Protein AF-A0A397BP32-F1 (afdb_monomer_lite)

Organism: Aphanomyces astaci (NCBI:txid112090)

Foldseek 3Di:
DDDPVVVVVCCCVPPDPVVVVVVVVVVVVVVVCCCQVVPPVNCCFQVVQVVVCVQLLPPQALVCDVVSDWDFVCPHPVNDDPVRRVVVRVVSNCVNVVPPVDGGTDDDDDDDDDPVPPVVVVVPGDTDDPPVCPPPRDDPDPDDDD

Sequence (146 aa):
MLRDTKMGYIMIAYGPSALKVLVSAMCVLLVSVDVTFNNWELNQVLGNGNALLTPLLNTQSSDDLPKMYSFPRGMSLDTASTMGVFMLNYTIQKISIRDDTIYTLTADSFLIDNPANDICGILKQSYPVTKDSGVGSYMKLGVIKD

pLDDT: mean 70.97, std 13.2, range [32.19, 92.62]

Radius of gyration: 26.33 Å; chains: 1; bounding box: 62×37×73 Å

Secondary structure (DSSP, 8-state):
----HHHHHHHHHHS-HHHHHHHHHHHHHHHHHHHHHS-HHHHHHHHHHHHHHGGGGG--SGGGHHHHSPPPTT-SGGGS-HHHHHHHHHHHHHHHTT-TT------------SGGG-HHHHHS--PPPPTTS-TT----------

Structure (mmCIF, N/CA/C/O backbone):
data_AF-A0A397BP32-F1
#
_entry.id   AF-A0A397BP32-F1
#
loop_
_atom_site.group_PDB
_atom_site.id
_atom_site.type_symbol
_atom_site.label_atom_id
_atom_site.label_alt_id
_atom_site.label_comp_id
_atom_site.label_asym_id
_atom_site.label_entity_id
_atom_site.label_seq_id
_atom_site.pdbx_PDB_ins_code
_atom_site.Cartn_x
_atom_site.Cartn_y
_atom_site.Cartn_z
_atom_site.occupancy
_atom_site.B_iso_or_equiv
_atom_site.auth_seq_id
_atom_site.auth_comp_id
_atom_site.auth_asym_id
_atom_site.auth_atom_id
_atom_site.pdbx_PDB_model_num
ATOM 1 N N . MET A 1 1 ? -1.497 -1.931 -52.198 1.00 41.56 1 MET A N 1
ATOM 2 C CA . MET A 1 1 ? -0.530 -1.267 -51.296 1.00 41.56 1 MET A CA 1
ATOM 3 C C . MET A 1 1 ? 0.518 -2.288 -50.860 1.00 41.56 1 MET A C 1
ATOM 5 O O . MET A 1 1 ? 0.368 -2.907 -49.819 1.00 41.56 1 MET A O 1
ATOM 9 N N . LEU A 1 2 ? 1.537 -2.530 -51.687 1.00 44.75 2 LEU A N 1
ATOM 10 C CA . LEU A 1 2 ? 2.684 -3.374 -51.337 1.00 44.75 2 LEU A CA 1
ATOM 11 C C . LEU A 1 2 ? 3.824 -2.424 -50.976 1.00 44.75 2 LEU A C 1
ATOM 13 O O . LEU A 1 2 ? 4.392 -1.773 -51.847 1.00 44.75 2 LEU A O 1
ATOM 17 N N . ARG A 1 3 ? 4.070 -2.261 -49.674 1.00 52.94 3 ARG A N 1
ATOM 18 C CA . ARG A 1 3 ? 5.188 -1.472 -49.153 1.00 52.94 3 ARG A CA 1
ATOM 19 C C . ARG A 1 3 ? 6.476 -2.179 -49.567 1.00 52.94 3 ARG A C 1
ATOM 21 O O . ARG A 1 3 ? 6.660 -3.348 -49.249 1.00 52.94 3 ARG A O 1
ATOM 28 N N . ASP A 1 4 ? 7.299 -1.469 -50.327 1.00 54.72 4 ASP A N 1
ATOM 29 C CA . ASP A 1 4 ? 8.456 -1.985 -51.054 1.00 54.72 4 ASP A CA 1
ATOM 30 C C . ASP A 1 4 ? 9.528 -2.528 -50.090 1.00 54.72 4 ASP A C 1
ATOM 32 O O . ASP A 1 4 ? 10.397 -1.813 -49.585 1.00 54.72 4 ASP A O 1
ATOM 36 N N . THR A 1 5 ? 9.429 -3.818 -49.772 1.00 57.84 5 THR A N 1
ATOM 37 C CA . THR A 1 5 ? 10.317 -4.532 -48.843 1.00 57.84 5 THR A CA 1
ATOM 38 C C . THR A 1 5 ? 11.768 -4.547 -49.323 1.00 57.84 5 THR A C 1
ATOM 40 O O . THR A 1 5 ? 12.684 -4.642 -48.504 1.00 57.84 5 THR A O 1
ATOM 43 N N . LYS A 1 6 ? 12.002 -4.370 -50.632 1.00 55.38 6 LYS A N 1
ATOM 44 C CA . LYS A 1 6 ? 13.348 -4.276 -51.209 1.00 55.38 6 LYS A CA 1
ATOM 45 C C . LYS A 1 6 ? 14.080 -3.010 -50.770 1.00 55.38 6 LYS A C 1
ATOM 47 O O . LYS A 1 6 ? 15.271 -3.079 -50.477 1.00 55.38 6 LYS A O 1
ATOM 52 N N . MET A 1 7 ? 13.382 -1.880 -50.653 1.00 57.38 7 MET A N 1
ATOM 53 C CA . MET A 1 7 ? 14.004 -0.611 -50.264 1.00 57.38 7 MET A CA 1
ATOM 54 C C . MET A 1 7 ? 14.465 -0.628 -48.793 1.00 57.38 7 MET A C 1
ATOM 56 O O . MET A 1 7 ? 15.555 -0.153 -48.477 1.00 57.38 7 MET A O 1
ATOM 60 N N . GLY A 1 8 ? 13.690 -1.264 -47.903 1.00 58.50 8 GLY A N 1
ATOM 61 C CA . GLY A 1 8 ? 14.069 -1.461 -46.497 1.00 58.50 8 GLY A CA 1
ATOM 62 C C . GLY A 1 8 ? 15.297 -2.361 -46.316 1.00 58.50 8 GLY A C 1
ATOM 63 O O . GLY A 1 8 ? 16.165 -2.063 -45.499 1.00 58.50 8 GLY A O 1
ATOM 64 N N . TYR A 1 9 ? 15.422 -3.418 -47.124 1.00 57.22 9 TYR A N 1
ATOM 65 C CA . TYR A 1 9 ? 16.568 -4.334 -47.078 1.00 57.22 9 TYR A CA 1
ATOM 66 C C . TYR A 1 9 ? 17.882 -3.663 -47.525 1.00 57.22 9 TYR A C 1
ATOM 68 O O . TYR A 1 9 ? 18.922 -3.850 -46.895 1.00 57.22 9 TYR A O 1
ATOM 76 N N . ILE A 1 10 ? 17.839 -2.817 -48.561 1.00 58.97 10 ILE A N 1
ATOM 77 C CA . ILE A 1 10 ? 19.021 -2.107 -49.088 1.00 58.97 10 ILE A CA 1
ATOM 78 C C . ILE A 1 10 ? 19.532 -1.058 -48.087 1.00 58.97 10 ILE A C 1
ATOM 80 O O . ILE A 1 10 ? 20.739 -0.949 -47.872 1.00 58.97 10 ILE A O 1
ATOM 84 N N . MET A 1 11 ? 18.627 -0.342 -47.413 1.00 58.16 11 MET A N 1
ATOM 85 C CA . MET A 1 11 ? 18.967 0.610 -46.345 1.00 58.16 11 MET A CA 1
ATOM 86 C C . MET A 1 11 ? 19.619 -0.083 -45.137 1.00 58.16 11 MET A C 1
ATOM 88 O O . MET A 1 11 ? 20.545 0.454 -44.536 1.00 58.16 11 MET A O 1
ATOM 92 N N . ILE A 1 12 ? 19.181 -1.298 -44.789 1.00 59.00 12 ILE A N 1
ATOM 93 C CA . ILE A 1 12 ? 19.769 -2.086 -43.693 1.00 59.00 12 ILE A CA 1
ATOM 94 C C . ILE A 1 12 ? 21.107 -2.713 -44.105 1.00 59.00 12 ILE A C 1
ATOM 96 O O . ILE A 1 12 ? 21.976 -2.881 -43.254 1.00 59.00 12 ILE A O 1
ATOM 100 N N . ALA A 1 13 ? 21.327 -3.024 -45.383 1.00 61.75 13 ALA A N 1
ATOM 101 C CA . ALA A 1 13 ? 22.606 -3.543 -45.868 1.00 61.75 13 ALA A CA 1
ATOM 102 C C . ALA A 1 13 ? 23.670 -2.433 -45.999 1.00 61.75 13 ALA A C 1
ATOM 104 O O . ALA A 1 13 ? 24.758 -2.565 -45.438 1.00 61.75 13 ALA A O 1
ATOM 105 N N . TYR A 1 14 ? 23.328 -1.301 -46.623 1.00 62.34 14 TYR A N 1
ATOM 106 C CA . TYR A 1 14 ? 24.278 -0.247 -47.023 1.00 62.34 14 TYR A CA 1
ATOM 107 C C . TYR A 1 14 ? 24.141 1.079 -46.260 1.00 62.34 14 TYR A C 1
ATOM 109 O O . TYR A 1 14 ? 24.903 2.011 -46.507 1.00 62.34 14 TYR A O 1
ATOM 117 N N . GLY A 1 15 ? 23.182 1.192 -45.341 1.00 64.50 15 GLY A N 1
ATOM 118 C CA . GLY A 1 15 ? 22.979 2.408 -44.558 1.00 64.50 15 GLY A CA 1
ATOM 119 C C . GLY A 1 15 ? 24.103 2.675 -43.548 1.00 64.50 15 GLY A C 1
ATOM 120 O O . GLY A 1 15 ? 24.791 1.736 -43.127 1.00 64.50 15 GLY A O 1
ATOM 121 N N . PRO A 1 16 ? 24.269 3.937 -43.109 1.00 75.44 16 PRO A N 1
ATOM 122 C CA . PRO A 1 16 ? 25.270 4.314 -42.117 1.00 75.44 16 PRO A CA 1
ATOM 123 C C . PRO A 1 16 ? 25.123 3.467 -40.851 1.00 75.44 16 PRO A C 1
ATOM 125 O O . PRO A 1 16 ? 24.013 3.287 -40.344 1.00 75.44 16 PRO A O 1
ATOM 128 N N . SER A 1 17 ? 26.235 2.974 -40.307 1.00 74.12 17 SER A N 1
ATOM 129 C CA . SER A 1 17 ? 26.263 2.167 -39.076 1.00 74.12 17 SER A CA 1
ATOM 130 C C . SER A 1 17 ? 25.540 2.851 -37.909 1.00 74.12 17 SER A C 1
ATOM 132 O O . SER A 1 17 ? 24.814 2.190 -37.170 1.00 74.12 17 SER A O 1
ATOM 134 N N . ALA A 1 18 ? 25.633 4.180 -37.816 1.00 74.12 18 ALA A N 1
ATOM 135 C CA . ALA A 1 18 ? 24.911 4.986 -36.832 1.00 74.12 18 ALA A CA 1
ATOM 136 C C . ALA A 1 18 ? 23.378 4.839 -36.919 1.00 74.12 18 ALA A C 1
ATOM 138 O O . ALA A 1 18 ? 22.706 4.773 -35.893 1.00 74.12 18 ALA A O 1
ATOM 139 N N . LEU A 1 19 ? 22.817 4.733 -38.129 1.00 80.62 19 LEU A N 1
ATOM 140 C CA . LEU A 1 19 ? 21.370 4.631 -38.338 1.00 80.62 19 LEU A CA 1
ATOM 141 C C . LEU A 1 19 ? 20.847 3.256 -37.903 1.00 80.62 19 LEU A C 1
ATOM 143 O O . LEU A 1 19 ? 19.800 3.164 -37.269 1.00 80.62 19 LEU A O 1
ATOM 147 N N . LYS A 1 20 ? 21.617 2.190 -38.160 1.00 80.81 20 LYS A N 1
ATOM 148 C CA . LYS A 1 20 ? 21.287 0.828 -37.707 1.00 80.81 20 LYS A CA 1
ATOM 149 C C . LYS A 1 20 ? 21.289 0.731 -36.179 1.00 80.81 20 LYS A C 1
ATOM 151 O O . LYS A 1 20 ? 20.366 0.160 -35.604 1.00 80.81 20 LYS A O 1
ATOM 156 N N . VAL A 1 21 ? 22.290 1.329 -35.528 1.00 84.19 21 VAL A N 1
ATOM 157 C CA . VAL A 1 21 ? 22.382 1.380 -34.060 1.00 84.19 21 VAL A CA 1
ATOM 158 C C . VAL A 1 21 ? 21.223 2.180 -33.467 1.00 84.19 21 VAL A C 1
ATOM 160 O O . VAL A 1 21 ? 20.597 1.715 -32.520 1.00 84.19 21 VAL A O 1
ATOM 163 N N . LEU A 1 22 ? 20.885 3.334 -34.048 1.00 87.75 22 LEU A N 1
ATOM 164 C CA . LEU A 1 22 ? 19.789 4.175 -33.567 1.00 87.75 22 LEU A CA 1
ATOM 165 C C . LEU A 1 22 ? 18.430 3.471 -33.674 1.00 87.75 22 LEU A C 1
ATOM 167 O O . LEU A 1 22 ? 17.669 3.465 -32.710 1.00 87.75 22 LEU A O 1
ATOM 171 N N . VAL A 1 23 ? 18.146 2.821 -34.807 1.00 87.44 23 VAL A N 1
ATOM 172 C CA . VAL A 1 23 ? 16.910 2.041 -34.985 1.00 87.44 23 VAL A CA 1
ATOM 173 C C . VAL A 1 23 ? 16.869 0.855 -34.022 1.00 87.44 23 VAL A C 1
ATOM 175 O O . VAL A 1 23 ? 15.843 0.625 -33.391 1.00 87.44 23 VAL A O 1
ATOM 178 N N . SER A 1 24 ? 17.980 0.135 -33.848 1.00 86.94 24 SER A N 1
ATOM 179 C CA . SER A 1 24 ? 18.054 -0.966 -32.882 1.00 86.94 24 SER A CA 1
ATOM 180 C C . SER A 1 24 ? 17.813 -0.489 -31.448 1.00 86.94 24 SER A C 1
ATOM 182 O O . SER A 1 24 ? 17.058 -1.127 -30.719 1.00 86.94 24 SER A O 1
ATOM 184 N N . ALA A 1 25 ? 18.417 0.630 -31.042 1.00 90.31 25 ALA A N 1
ATOM 185 C CA . ALA A 1 25 ? 18.223 1.209 -29.716 1.00 90.31 25 ALA A CA 1
ATOM 186 C C . ALA A 1 25 ? 16.765 1.639 -29.498 1.00 90.31 25 ALA A C 1
ATOM 188 O O . ALA A 1 25 ? 16.186 1.341 -28.457 1.00 90.31 25 ALA A O 1
ATOM 189 N N . MET A 1 26 ? 16.145 2.265 -30.503 1.00 91.31 26 MET A N 1
ATOM 190 C CA . MET A 1 26 ? 14.724 2.619 -30.467 1.00 91.31 26 MET A CA 1
ATOM 191 C C . MET A 1 26 ? 13.832 1.383 -30.334 1.00 91.31 26 MET A C 1
ATOM 193 O O . MET A 1 26 ? 12.929 1.383 -29.506 1.00 91.31 26 MET A O 1
ATOM 197 N N . CYS A 1 27 ? 14.101 0.312 -31.085 1.00 91.88 27 CYS A N 1
ATOM 198 C CA . CYS A 1 27 ? 13.350 -0.938 -30.967 1.00 91.88 27 CYS A CA 1
ATOM 199 C C . CYS A 1 27 ? 13.463 -1.543 -29.562 1.00 91.88 27 CYS A C 1
ATOM 201 O O . CYS A 1 27 ? 12.450 -1.929 -28.990 1.00 91.88 27 CYS A O 1
ATOM 203 N N . VAL A 1 28 ? 14.667 -1.588 -28.983 1.00 92.62 28 VAL A N 1
ATOM 204 C CA . VAL A 1 28 ? 14.873 -2.105 -27.619 1.00 92.62 28 VAL A CA 1
ATOM 205 C C . VAL A 1 28 ? 14.138 -1.249 -26.586 1.00 92.62 28 VAL A C 1
ATOM 207 O O . VAL A 1 28 ? 13.504 -1.801 -25.687 1.00 92.62 28 VAL A O 1
ATOM 210 N N . LEU A 1 29 ? 14.163 0.080 -26.727 1.00 91.12 29 LEU A N 1
ATOM 211 C CA . LEU A 1 29 ? 13.433 0.990 -25.841 1.00 91.12 29 LEU A CA 1
ATOM 212 C C . LEU A 1 29 ? 11.920 0.784 -25.940 1.00 91.12 29 LEU A C 1
ATOM 214 O O . LEU A 1 29 ? 11.260 0.654 -24.914 1.00 91.12 29 LEU A O 1
ATOM 218 N N . LEU A 1 30 ? 11.376 0.711 -27.155 1.00 88.06 30 LEU A N 1
ATOM 219 C CA . LEU A 1 30 ? 9.943 0.515 -27.370 1.00 88.06 30 LEU A CA 1
ATOM 220 C C . LEU A 1 30 ? 9.4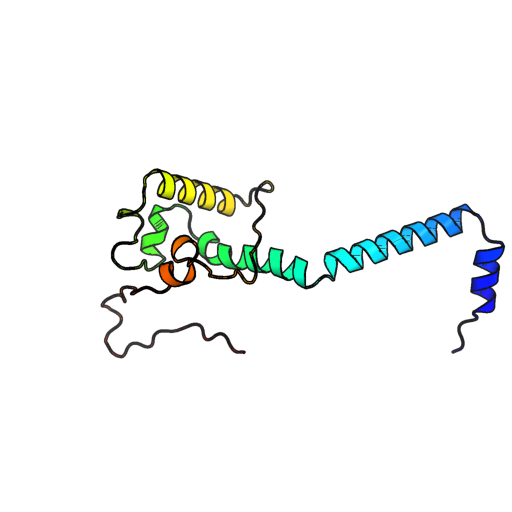69 -0.848 -26.852 1.00 88.06 30 LEU A C 1
ATOM 222 O O . LEU A 1 30 ? 8.431 -0.907 -26.206 1.00 88.06 30 LEU A O 1
ATOM 226 N N . VAL A 1 31 ? 10.245 -1.919 -27.058 1.00 90.69 31 VAL A N 1
ATOM 227 C CA . VAL A 1 31 ? 9.937 -3.250 -26.503 1.00 90.69 31 VAL A CA 1
ATOM 228 C C . VAL A 1 31 ? 10.008 -3.240 -24.979 1.00 90.69 31 VAL A C 1
ATOM 230 O O . VAL A 1 31 ? 9.146 -3.816 -24.328 1.00 90.69 31 VAL A O 1
ATOM 233 N N . SER A 1 32 ? 10.996 -2.560 -24.395 1.00 84.38 32 SER A N 1
ATOM 234 C CA . SER A 1 32 ? 11.103 -2.438 -22.936 1.00 84.38 32 SER A CA 1
ATOM 235 C C . SER A 1 32 ? 9.900 -1.710 -22.341 1.00 84.38 32 SER A C 1
ATOM 237 O O . SER A 1 32 ? 9.365 -2.157 -21.335 1.00 84.38 32 SER A O 1
ATOM 239 N N . VAL A 1 33 ? 9.465 -0.613 -22.970 1.00 83.31 33 VAL A N 1
ATOM 240 C CA . VAL A 1 33 ? 8.277 0.149 -22.557 1.00 83.31 33 VAL A CA 1
ATOM 241 C C . VAL A 1 33 ? 7.008 -0.685 -22.721 1.00 83.31 33 VAL A C 1
ATOM 243 O O . VAL A 1 33 ? 6.183 -0.707 -21.818 1.00 83.31 33 VAL A O 1
ATOM 246 N N . ASP A 1 34 ? 6.849 -1.403 -23.831 1.00 83.56 34 ASP A N 1
ATOM 247 C CA . ASP A 1 34 ? 5.688 -2.275 -24.026 1.00 83.56 34 ASP A CA 1
ATOM 248 C C . ASP A 1 34 ? 5.646 -3.376 -22.954 1.00 83.56 34 ASP A C 1
ATOM 250 O O . ASP A 1 34 ? 4.656 -3.515 -22.247 1.00 83.56 34 ASP A O 1
ATOM 254 N N . VAL A 1 35 ? 6.758 -4.073 -22.709 1.00 78.75 35 VAL A N 1
ATOM 255 C CA . VAL A 1 35 ? 6.821 -5.136 -21.692 1.00 78.75 35 VAL A CA 1
ATOM 256 C C . VAL A 1 35 ? 6.604 -4.615 -20.267 1.00 78.75 35 VAL A C 1
ATOM 258 O O . VAL A 1 35 ? 6.069 -5.352 -19.448 1.00 78.75 35 VAL A O 1
ATOM 261 N N . THR A 1 36 ? 6.997 -3.386 -19.921 1.00 72.75 36 THR A N 1
ATOM 262 C CA . THR A 1 36 ? 6.793 -2.864 -18.555 1.00 72.75 36 THR A CA 1
ATOM 263 C C . THR A 1 36 ? 5.436 -2.200 -18.361 1.00 72.75 36 THR A C 1
ATOM 265 O O . THR A 1 36 ? 4.778 -2.459 -17.357 1.00 72.75 36 THR A O 1
ATOM 268 N N . PHE A 1 37 ? 4.995 -1.363 -19.301 1.00 69.62 37 PHE A N 1
ATOM 269 C CA . PHE A 1 37 ? 3.762 -0.582 -19.160 1.00 69.62 37 PHE A CA 1
ATOM 270 C C . PHE A 1 37 ? 2.517 -1.323 -19.657 1.00 69.62 37 PHE A C 1
ATOM 272 O O . PHE A 1 37 ? 1.427 -1.065 -19.154 1.00 69.62 37 PHE A O 1
ATOM 279 N N . ASN A 1 38 ? 2.659 -2.249 -20.609 1.00 66.88 38 ASN A N 1
ATOM 280 C CA . ASN A 1 38 ? 1.563 -3.089 -21.103 1.00 66.88 38 ASN A CA 1
ATOM 281 C C . ASN A 1 38 ? 1.499 -4.450 -20.389 1.00 66.88 38 ASN A C 1
ATOM 283 O O . ASN A 1 38 ? 0.680 -5.304 -20.727 1.00 66.88 38 ASN A O 1
ATOM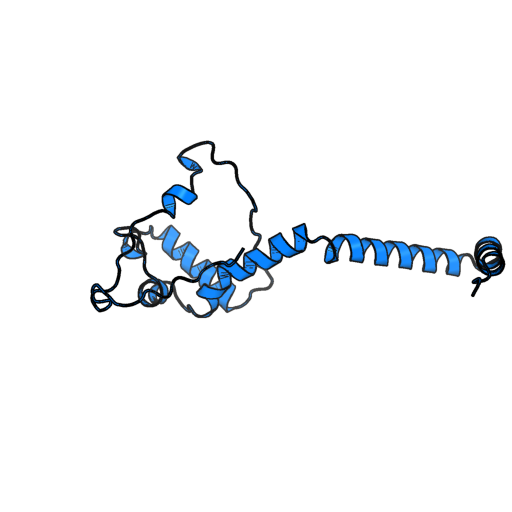 287 N N . ASN A 1 39 ? 2.343 -4.679 -19.377 1.00 69.62 39 ASN A N 1
ATOM 288 C CA . ASN A 1 39 ? 2.163 -5.827 -18.503 1.00 69.62 39 ASN A CA 1
ATOM 289 C C . ASN A 1 39 ? 1.025 -5.542 -17.524 1.00 69.62 39 ASN A C 1
ATOM 291 O O . ASN A 1 39 ? 1.202 -4.886 -16.493 1.00 69.62 39 ASN A O 1
ATOM 295 N N . TRP A 1 40 ? -0.153 -6.049 -17.877 1.00 64.88 40 TRP A N 1
ATOM 296 C CA . TRP A 1 40 ? -1.382 -5.909 -17.106 1.00 64.88 40 TRP A CA 1
ATOM 297 C C . TRP A 1 40 ? -1.193 -6.332 -15.645 1.00 64.88 40 TRP A C 1
ATOM 299 O O . TRP A 1 40 ? -1.641 -5.623 -14.758 1.00 64.88 40 TRP A O 1
ATOM 309 N N . GLU A 1 41 ? -0.434 -7.396 -15.379 1.00 64.69 41 GLU A N 1
ATOM 310 C CA . GLU A 1 41 ? -0.150 -7.881 -14.020 1.00 64.69 41 GLU A CA 1
ATOM 311 C C . GLU A 1 41 ? 0.570 -6.841 -13.149 1.00 64.69 41 GLU A C 1
ATOM 313 O O . GLU A 1 41 ? 0.179 -6.589 -12.011 1.00 64.69 41 GLU A O 1
ATOM 318 N N . LEU A 1 42 ? 1.591 -6.166 -13.688 1.00 64.56 42 LEU A N 1
ATOM 319 C CA . LEU A 1 42 ? 2.327 -5.143 -12.939 1.00 64.56 42 LEU A CA 1
ATOM 320 C C . LEU A 1 42 ? 1.446 -3.921 -12.660 1.00 64.56 42 LEU A C 1
ATOM 322 O O . LEU A 1 42 ? 1.456 -3.375 -11.554 1.00 64.56 42 LEU A O 1
ATOM 326 N N . ASN A 1 43 ? 0.667 -3.507 -13.660 1.00 63.00 43 ASN A N 1
ATOM 327 C CA . ASN A 1 43 ? -0.261 -2.397 -13.503 1.00 63.00 43 ASN A CA 1
ATOM 328 C C . ASN A 1 43 ? -1.391 -2.735 -12.516 1.00 63.00 43 ASN A C 1
ATOM 330 O O . ASN A 1 43 ? -1.782 -1.878 -11.732 1.00 63.00 43 ASN A O 1
ATOM 334 N N . GLN A 1 44 ? -1.870 -3.980 -12.493 1.00 65.38 44 GLN A N 1
ATOM 335 C CA . GLN A 1 44 ? -2.862 -4.443 -11.520 1.00 65.38 44 GLN A CA 1
ATOM 336 C C . GLN A 1 44 ? -2.291 -4.447 -10.099 1.00 65.38 44 GLN A C 1
ATOM 338 O O . GLN A 1 44 ? -2.944 -3.946 -9.187 1.00 65.38 44 GLN A O 1
ATOM 343 N N . VAL A 1 45 ? -1.053 -4.914 -9.913 1.00 65.19 45 VAL A N 1
ATOM 344 C CA . VAL A 1 45 ? -0.377 -4.937 -8.604 1.00 65.19 45 VAL A CA 1
ATOM 345 C C . VAL A 1 45 ? -0.159 -3.530 -8.030 1.00 65.19 45 VAL A C 1
ATOM 347 O O . VAL A 1 45 ? -0.363 -3.301 -6.835 1.00 65.19 45 VAL A O 1
ATOM 350 N N . LEU A 1 46 ? 0.246 -2.569 -8.867 1.00 65.00 46 LEU A N 1
ATOM 351 C CA . LEU A 1 46 ? 0.458 -1.173 -8.456 1.00 65.00 46 LEU A CA 1
ATOM 352 C C . LEU A 1 46 ? -0.863 -0.391 -8.334 1.00 65.00 46 LEU A C 1
ATOM 354 O O . LEU A 1 46 ? -1.039 0.430 -7.429 1.00 65.00 46 LEU A O 1
ATOM 358 N N . GLY A 1 47 ? -1.804 -0.639 -9.246 1.00 59.44 47 GLY A N 1
ATOM 359 C CA . GLY A 1 47 ? -3.097 0.035 -9.319 1.00 59.44 47 GLY A CA 1
ATOM 360 C C . GLY A 1 47 ? -4.029 -0.356 -8.176 1.00 59.44 47 GLY A C 1
ATOM 361 O O . GLY A 1 47 ? -4.552 0.523 -7.484 1.00 59.44 47 GLY A O 1
ATOM 362 N N . ASN A 1 48 ? -4.172 -1.657 -7.901 1.00 62.81 48 ASN A N 1
ATOM 363 C CA . ASN A 1 48 ? -4.997 -2.130 -6.787 1.00 62.81 48 ASN A CA 1
ATOM 364 C C . ASN A 1 48 ? -4.447 -1.666 -5.428 1.00 62.81 48 ASN A C 1
ATOM 366 O O . ASN A 1 48 ? -5.214 -1.503 -4.479 1.00 62.81 48 ASN A O 1
ATOM 370 N N . GLY A 1 49 ? -3.141 -1.391 -5.329 1.00 62.97 49 GLY A N 1
ATOM 371 C CA . GLY A 1 49 ? -2.497 -1.013 -4.064 1.00 62.97 49 GLY A CA 1
ATOM 372 C C . GLY A 1 49 ? -2.988 0.341 -3.600 1.00 62.97 49 GLY A C 1
ATOM 373 O O . GLY A 1 49 ? -3.388 0.521 -2.451 1.00 62.97 49 GLY A O 1
ATOM 374 N N . ASN A 1 50 ? -3.074 1.264 -4.550 1.00 65.50 50 ASN A N 1
ATOM 375 C CA . ASN A 1 50 ? -3.619 2.592 -4.327 1.00 65.50 50 ASN A CA 1
ATOM 376 C C . ASN A 1 50 ? -5.144 2.577 -4.130 1.00 65.50 50 ASN A C 1
ATOM 378 O O . ASN A 1 50 ? -5.671 3.387 -3.362 1.00 65.50 50 ASN A O 1
ATOM 382 N N . ALA A 1 51 ? -5.866 1.642 -4.758 1.00 65.38 51 ALA A N 1
ATOM 383 C CA . ALA A 1 51 ? -7.306 1.488 -4.542 1.00 65.38 51 ALA A CA 1
ATOM 384 C C . ALA A 1 51 ? -7.630 1.137 -3.076 1.00 65.38 51 ALA A C 1
ATOM 386 O O . ALA A 1 51 ? -8.540 1.728 -2.494 1.00 65.38 51 ALA A O 1
ATOM 387 N N . LEU A 1 52 ? -6.834 0.266 -2.441 1.00 66.00 52 LEU A N 1
ATOM 388 C CA . LEU A 1 52 ? -6.988 -0.080 -1.019 1.00 66.00 52 LEU A CA 1
ATOM 389 C C . LEU A 1 52 ? -6.742 1.108 -0.077 1.00 66.00 52 LEU A C 1
ATOM 391 O O . LEU A 1 52 ? -7.316 1.162 1.008 1.00 66.00 52 LEU A O 1
ATOM 395 N N . LEU A 1 53 ? -5.921 2.076 -0.490 1.00 71.75 53 LEU A N 1
ATOM 396 C CA . LEU A 1 53 ? -5.630 3.274 0.301 1.00 71.75 53 LEU A CA 1
ATOM 397 C C . LEU A 1 53 ? -6.621 4.418 0.080 1.00 71.75 53 LEU A C 1
ATOM 399 O O . LEU A 1 53 ? -6.669 5.351 0.880 1.00 71.75 53 LEU A O 1
ATOM 403 N N . THR A 1 54 ? -7.422 4.360 -0.982 1.00 70.50 54 THR A N 1
ATOM 404 C CA . THR A 1 54 ? -8.343 5.439 -1.365 1.00 70.50 54 THR A CA 1
ATOM 405 C C . THR A 1 54 ? -9.300 5.863 -0.238 1.00 70.50 54 THR A C 1
ATOM 407 O O . THR A 1 54 ? -9.470 7.067 -0.042 1.00 70.50 54 THR A O 1
ATOM 410 N N . PRO A 1 55 ? -9.882 4.948 0.567 1.00 68.56 55 PRO A N 1
ATOM 411 C CA . PRO A 1 55 ? -10.717 5.339 1.707 1.00 68.56 55 PRO A CA 1
ATOM 412 C C . PRO A 1 55 ? -9.938 6.129 2.778 1.00 68.56 55 PRO A C 1
ATOM 414 O O . PRO A 1 55 ? -10.476 7.025 3.432 1.00 68.56 55 PRO A O 1
ATOM 417 N N . LEU A 1 56 ? -8.647 5.843 2.944 1.00 73.25 56 LEU A N 1
ATOM 418 C CA . LEU A 1 56 ? -7.803 6.478 3.957 1.00 73.25 56 LEU A CA 1
ATOM 419 C C . LEU A 1 56 ? -7.340 7.885 3.558 1.00 73.25 56 LEU A C 1
ATOM 421 O O . LEU A 1 56 ? -6.929 8.640 4.430 1.00 73.25 56 LEU A O 1
ATOM 425 N N . LEU A 1 57 ? -7.474 8.284 2.286 1.00 70.81 57 LEU A N 1
ATOM 426 C CA . LEU A 1 57 ? -7.072 9.616 1.807 1.00 70.81 57 LEU A CA 1
ATOM 427 C C . LEU A 1 57 ? -7.816 10.767 2.500 1.00 70.81 57 LEU A C 1
ATOM 429 O O . LEU A 1 57 ? -7.266 11.854 2.642 1.00 70.81 57 LEU A O 1
ATOM 433 N N . ASN A 1 58 ? -9.054 10.533 2.943 1.00 68.69 58 ASN A N 1
ATOM 434 C CA . ASN A 1 58 ? -9.857 11.538 3.650 1.00 68.69 58 ASN A CA 1
ATOM 435 C C . ASN A 1 58 ? -9.661 11.500 5.176 1.00 68.69 58 ASN A C 1
ATOM 437 O O . ASN A 1 58 ? -10.291 12.273 5.898 1.00 68.69 58 ASN A O 1
ATOM 441 N N . THR A 1 59 ? -8.822 10.589 5.675 1.00 72.31 59 THR A N 1
ATOM 442 C CA . THR A 1 59 ? -8.569 10.394 7.105 1.00 72.31 59 THR A CA 1
ATOM 443 C C . THR A 1 59 ? -7.269 11.103 7.477 1.00 72.31 59 THR A C 1
ATOM 445 O O . THR A 1 59 ? -6.212 10.743 6.973 1.00 72.31 59 THR A O 1
ATOM 448 N N . GLN A 1 60 ? -7.325 12.113 8.350 1.00 70.88 60 GLN A N 1
ATOM 449 C CA . GLN A 1 60 ? -6.138 12.905 8.721 1.00 70.88 60 GLN A CA 1
ATOM 450 C C . GLN A 1 60 ? -5.389 12.350 9.943 1.00 70.88 60 GLN A C 1
ATOM 452 O O . GLN A 1 60 ? -4.213 12.652 10.137 1.00 70.88 60 GLN A O 1
ATOM 457 N N . SER A 1 61 ? -6.054 11.540 10.769 1.00 72.69 61 SER A N 1
ATOM 458 C CA . SER A 1 61 ? -5.491 10.947 11.986 1.00 72.69 61 SER A CA 1
ATOM 459 C C . SER A 1 61 ? -6.148 9.604 12.298 1.00 72.69 61 SER A C 1
ATOM 461 O O . SER A 1 61 ? -7.292 9.360 11.901 1.00 72.69 61 SER A O 1
ATOM 463 N N . SER A 1 62 ? -5.466 8.746 13.065 1.00 74.12 62 SER A N 1
ATOM 464 C CA . SER A 1 62 ? -6.049 7.503 13.580 1.00 74.12 62 SER A CA 1
ATOM 465 C C . SER A 1 62 ? -7.361 7.727 14.338 1.00 74.12 62 SER A C 1
ATOM 467 O O . SER A 1 62 ? -8.246 6.881 14.290 1.00 74.12 62 SER A O 1
ATOM 469 N N . ASP A 1 63 ? -7.523 8.883 14.985 1.00 79.19 63 ASP A N 1
ATOM 470 C CA . ASP A 1 63 ? -8.710 9.219 15.787 1.00 79.19 63 ASP A CA 1
ATOM 471 C C . ASP A 1 63 ? -9.970 9.468 14.945 1.00 79.19 63 ASP A C 1
ATOM 473 O O . ASP A 1 63 ? -11.092 9.470 15.462 1.00 79.19 63 ASP A O 1
ATOM 477 N N . ASP A 1 64 ? -9.805 9.678 13.640 1.00 76.31 64 ASP A N 1
ATOM 478 C CA . ASP A 1 64 ? -10.911 9.866 12.706 1.00 76.31 64 ASP A CA 1
ATOM 479 C C . ASP A 1 64 ? -11.407 8.542 12.115 1.00 76.31 64 ASP A C 1
ATOM 481 O O . ASP A 1 64 ? -12.569 8.444 11.714 1.00 76.31 64 ASP A O 1
ATOM 485 N N . LEU A 1 65 ? -10.579 7.492 12.154 1.00 78.50 65 LEU A N 1
ATOM 486 C CA . LEU A 1 65 ? -10.955 6.149 11.717 1.00 78.50 65 LEU A CA 1
ATOM 487 C C . LEU A 1 65 ? -12.235 5.627 12.393 1.00 78.50 65 LEU A C 1
ATOM 489 O O . LEU A 1 65 ? -13.140 5.230 11.662 1.00 78.50 65 LEU A O 1
ATOM 493 N N . PRO A 1 66 ? -12.386 5.635 13.736 1.00 76.56 66 PRO A N 1
ATOM 494 C CA . PRO A 1 66 ? -13.599 5.124 14.384 1.00 76.56 66 PRO A CA 1
ATOM 495 C C . PRO A 1 66 ? -14.843 5.991 14.139 1.00 76.56 66 PRO A C 1
ATOM 497 O O . PRO A 1 66 ? -15.956 5.546 14.413 1.00 76.56 66 PRO A O 1
ATOM 500 N N . LYS A 1 67 ? -14.682 7.219 13.625 1.00 76.75 67 LYS A N 1
ATOM 501 C CA . LYS A 1 67 ? -15.800 8.099 13.247 1.00 76.75 67 LYS A CA 1
ATOM 502 C C . LYS A 1 67 ? -16.275 7.838 11.818 1.00 76.75 67 LYS A C 1
ATOM 504 O O . LYS A 1 67 ? -17.450 8.032 11.525 1.00 76.75 67 LYS A O 1
ATOM 509 N N . MET A 1 68 ? -15.360 7.435 10.934 1.00 74.19 68 MET A N 1
ATOM 510 C CA . MET A 1 68 ? -15.624 7.219 9.507 1.00 74.19 68 MET A CA 1
ATOM 511 C C . MET A 1 68 ? -15.908 5.752 9.164 1.00 74.19 68 MET A C 1
ATOM 513 O O . MET A 1 68 ? -16.629 5.479 8.206 1.00 74.19 68 MET A O 1
ATOM 517 N N . TYR A 1 69 ? -15.370 4.812 9.946 1.00 78.69 69 TYR A N 1
ATOM 518 C CA . TYR A 1 69 ? -15.416 3.380 9.665 1.00 78.69 69 TYR A CA 1
ATOM 519 C C . TYR A 1 69 ? -15.936 2.577 10.855 1.00 78.69 69 TYR A C 1
ATOM 521 O O . TYR A 1 69 ? -15.688 2.897 12.017 1.00 78.69 69 TYR A O 1
ATOM 529 N N . SER A 1 70 ? -16.649 1.492 10.548 1.00 79.19 70 SER A N 1
ATOM 530 C CA . SER A 1 70 ? -17.097 0.528 11.552 1.00 79.19 70 SER A CA 1
ATOM 531 C C . SER A 1 70 ? -16.030 -0.545 11.752 1.00 79.19 70 SER A C 1
ATOM 533 O O . SER A 1 70 ? -15.555 -1.145 10.788 1.00 79.19 70 SER A O 1
ATOM 535 N N . PHE A 1 71 ? -15.678 -0.799 13.010 1.00 81.50 71 PHE A N 1
ATOM 536 C CA . PHE A 1 71 ? -14.728 -1.836 13.404 1.00 81.50 71 PHE A CA 1
ATOM 537 C C . PHE A 1 71 ? -15.460 -3.061 13.953 1.00 81.50 71 PHE A C 1
ATOM 539 O O . PHE A 1 71 ? -16.537 -2.917 14.543 1.00 81.50 71 PHE A O 1
ATOM 546 N N . PRO A 1 72 ? -14.889 -4.268 13.821 1.00 80.75 72 PRO A N 1
ATOM 547 C CA . PRO A 1 72 ? -15.427 -5.444 14.484 1.00 80.75 72 PRO A CA 1
ATOM 548 C C . PRO A 1 72 ? -15.524 -5.244 15.996 1.00 80.75 72 PRO A C 1
ATOM 550 O O . PRO A 1 72 ? -14.727 -4.519 16.600 1.00 80.75 72 PRO A O 1
ATOM 553 N N . ARG A 1 73 ? -16.481 -5.923 16.636 1.00 77.94 73 ARG A N 1
ATOM 554 C CA . ARG A 1 73 ? -16.624 -5.852 18.099 1.00 77.94 73 ARG A CA 1
ATOM 555 C C . ARG A 1 73 ? -15.327 -6.275 18.792 1.00 77.94 73 ARG A C 1
ATOM 557 O O . ARG A 1 73 ? -14.874 -7.397 18.605 1.00 77.94 73 ARG A O 1
ATOM 564 N N . GLY A 1 74 ? -14.778 -5.389 19.623 1.00 76.81 74 GLY A N 1
ATOM 565 C CA . GLY A 1 74 ? -13.554 -5.659 20.381 1.00 76.81 74 GLY A CA 1
ATOM 566 C C . GLY A 1 74 ? -12.267 -5.645 19.550 1.00 76.81 74 GLY A C 1
ATOM 567 O O . GLY A 1 74 ? -11.255 -6.124 20.044 1.00 76.81 74 GLY A O 1
ATOM 568 N N . MET A 1 75 ? -12.305 -5.127 18.316 1.00 76.75 75 MET A N 1
ATOM 569 C CA . MET A 1 75 ? -11.126 -4.917 17.462 1.00 76.75 75 MET A CA 1
ATOM 570 C C . MET A 1 75 ? -11.069 -3.482 16.914 1.00 76.75 75 MET A C 1
ATOM 572 O O . MET A 1 75 ? -10.664 -3.250 15.775 1.00 76.75 75 MET A O 1
ATOM 576 N N . SER A 1 76 ? -11.525 -2.508 17.710 1.00 80.12 76 SER A N 1
ATOM 577 C CA . SER A 1 76 ? -11.334 -1.082 17.424 1.00 80.12 76 SER A CA 1
ATOM 578 C C . SER A 1 76 ? -9.912 -0.645 17.785 1.00 80.12 76 SER A C 1
ATOM 580 O O . SER A 1 76 ? -9.147 -1.387 18.411 1.00 80.12 76 SER A O 1
ATOM 582 N N . LEU A 1 77 ? -9.565 0.599 17.445 1.00 81.25 77 LEU A N 1
ATOM 583 C CA . LEU A 1 77 ? -8.290 1.196 17.849 1.00 81.25 77 LEU A CA 1
ATOM 584 C C . LEU A 1 77 ? -8.081 1.200 19.371 1.00 81.25 77 LEU A C 1
ATOM 586 O O . LEU A 1 77 ? -6.938 1.148 19.811 1.00 81.25 77 LEU A O 1
ATOM 590 N N . ASP A 1 78 ? -9.152 1.171 20.168 1.00 80.31 78 ASP A N 1
ATOM 591 C CA . ASP A 1 78 ? -9.075 1.112 21.637 1.00 80.31 78 ASP A CA 1
ATOM 592 C C . ASP A 1 78 ? -8.445 -0.192 22.147 1.00 80.31 78 ASP A C 1
ATOM 594 O O . ASP A 1 78 ? -7.909 -0.253 23.250 1.00 80.31 78 ASP A O 1
ATOM 598 N N . THR A 1 79 ? -8.525 -1.251 21.340 1.00 82.94 79 THR A N 1
ATOM 599 C CA . THR A 1 79 ? -7.950 -2.572 21.636 1.00 82.94 79 THR A CA 1
ATOM 600 C C . THR A 1 79 ? -6.617 -2.813 20.930 1.00 82.94 79 THR A C 1
ATOM 602 O O . THR A 1 79 ? -5.980 -3.844 21.147 1.00 82.94 79 THR A O 1
ATOM 605 N N . ALA A 1 80 ? -6.179 -1.874 20.088 1.00 82.38 80 ALA A N 1
ATOM 606 C CA . ALA A 1 80 ? -4.908 -1.971 19.391 1.00 82.38 80 ALA A CA 1
ATOM 607 C C . ALA A 1 80 ? -3.737 -1.678 20.340 1.00 82.38 80 ALA A C 1
ATOM 609 O O . ALA A 1 80 ? -3.830 -0.883 21.275 1.00 82.38 80 ALA A O 1
ATOM 610 N N . SER A 1 81 ? -2.593 -2.312 20.083 1.00 85.69 81 SER A N 1
ATOM 611 C CA . SER A 1 81 ? -1.369 -2.012 20.825 1.00 85.69 81 SER A CA 1
ATOM 612 C C . SER A 1 81 ? -0.868 -0.601 20.503 1.00 85.69 81 SER A C 1
ATOM 614 O O . SER A 1 81 ? -1.089 -0.090 19.404 1.00 85.69 81 SER A O 1
ATOM 616 N N . THR A 1 82 ? -0.108 0.011 21.418 1.00 86.00 82 THR A N 1
ATOM 617 C CA . THR A 1 82 ? 0.543 1.314 21.176 1.00 86.00 82 THR A CA 1
ATOM 618 C C . THR A 1 82 ? 1.375 1.304 19.891 1.00 86.00 82 THR A C 1
ATOM 620 O O . THR A 1 82 ? 1.372 2.280 19.146 1.00 86.00 82 THR A O 1
ATOM 623 N N . MET A 1 83 ? 2.038 0.180 19.595 1.00 85.12 83 MET A N 1
ATOM 624 C CA . MET A 1 83 ? 2.801 0.005 18.356 1.00 85.12 83 MET A CA 1
ATOM 625 C C . MET A 1 83 ? 1.892 -0.075 17.129 1.00 85.12 83 MET A C 1
ATOM 627 O O . MET A 1 83 ? 2.193 0.546 16.116 1.00 85.12 83 MET A O 1
ATOM 631 N N . GLY A 1 84 ? 0.758 -0.776 17.221 1.00 83.38 84 GLY A N 1
ATOM 632 C CA . GLY A 1 84 ? -0.234 -0.825 16.147 1.00 83.38 84 GLY A CA 1
ATOM 633 C C . GLY A 1 84 ? -0.809 0.556 15.830 1.00 83.38 84 GLY A C 1
ATOM 634 O O . GLY A 1 84 ? -0.858 0.949 14.667 1.00 83.38 84 GLY A O 1
ATOM 635 N N . VAL A 1 85 ? -1.155 1.336 16.858 1.00 85.00 85 VAL A N 1
ATOM 636 C CA . VAL A 1 85 ? -1.632 2.721 16.696 1.00 85.00 85 VAL A CA 1
ATOM 637 C C . VAL A 1 85 ? -0.537 3.628 16.120 1.00 85.00 85 VAL A C 1
ATOM 639 O O . VAL A 1 85 ? -0.819 4.451 15.250 1.00 85.00 85 VAL A O 1
ATOM 642 N N . PHE A 1 86 ? 0.719 3.460 16.544 1.00 86.56 86 PHE A N 1
ATOM 643 C CA . PHE A 1 86 ? 1.855 4.191 15.975 1.00 86.56 86 PHE A CA 1
ATOM 644 C C . PHE A 1 86 ? 2.048 3.883 14.485 1.00 86.56 86 PHE A C 1
ATOM 646 O O . PHE A 1 86 ? 2.165 4.809 13.684 1.00 86.56 86 PHE A O 1
ATOM 653 N N . MET A 1 87 ? 2.035 2.601 14.102 1.00 83.94 87 MET A N 1
ATOM 654 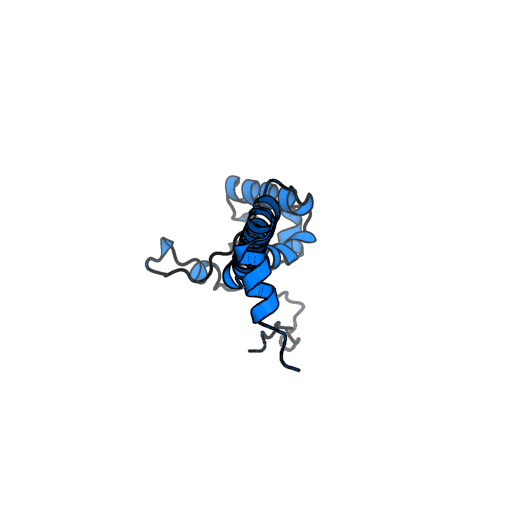C CA . MET A 1 87 ? 2.155 2.188 12.700 1.00 83.94 87 MET A CA 1
ATOM 655 C C . MET A 1 87 ? 1.004 2.741 11.856 1.00 83.94 87 MET A C 1
ATOM 657 O O . MET A 1 87 ? 1.254 3.281 10.784 1.00 83.94 87 MET A O 1
ATOM 661 N N . LEU A 1 88 ? -0.235 2.691 12.360 1.00 85.00 88 LEU A N 1
ATOM 662 C CA . LEU A 1 88 ? -1.397 3.268 11.677 1.00 85.00 88 LEU A CA 1
ATOM 663 C C . LEU A 1 88 ? -1.244 4.777 11.449 1.00 85.00 88 LEU A C 1
ATOM 665 O O . LEU A 1 88 ? -1.453 5.247 10.332 1.00 85.00 88 LEU A O 1
ATOM 669 N N . ASN A 1 89 ? -0.841 5.533 12.474 1.00 85.81 89 ASN A N 1
ATOM 670 C CA . ASN A 1 89 ? -0.623 6.976 12.346 1.00 85.81 89 ASN A CA 1
ATOM 671 C C . ASN A 1 89 ? 0.503 7.312 11.369 1.00 85.81 89 ASN A C 1
ATOM 673 O O . ASN A 1 89 ? 0.346 8.205 10.536 1.00 85.81 89 ASN A O 1
ATOM 677 N N . TYR A 1 90 ? 1.612 6.574 11.432 1.00 83.31 90 TYR A N 1
ATOM 678 C CA . TYR A 1 90 ? 2.710 6.723 10.484 1.00 83.31 90 TYR A CA 1
ATOM 679 C C . TYR A 1 90 ? 2.227 6.498 9.045 1.00 83.31 90 TYR A C 1
ATOM 681 O O . TYR A 1 90 ? 2.469 7.331 8.173 1.00 83.31 90 TYR A O 1
ATOM 689 N N . THR A 1 91 ? 1.486 5.414 8.801 1.00 80.88 91 THR A N 1
ATOM 690 C CA . THR A 1 91 ? 0.936 5.093 7.480 1.00 80.88 91 THR A CA 1
ATOM 691 C C . THR A 1 91 ? -0.037 6.168 6.986 1.00 80.88 91 THR A C 1
ATOM 693 O O . THR A 1 91 ? 0.109 6.619 5.853 1.00 80.88 91 THR A O 1
ATOM 696 N N . ILE A 1 92 ? -0.972 6.644 7.819 1.00 81.81 92 ILE A N 1
ATOM 697 C CA . ILE A 1 92 ? -1.925 7.708 7.444 1.00 81.81 92 ILE A CA 1
ATOM 698 C C . ILE A 1 92 ? -1.197 8.998 7.054 1.00 81.81 92 ILE A C 1
ATOM 700 O O . ILE A 1 92 ? -1.466 9.558 5.992 1.00 81.81 92 ILE A O 1
ATOM 704 N N . GLN A 1 93 ? -0.238 9.450 7.868 1.00 80.69 93 GLN A N 1
ATOM 705 C CA . GLN A 1 93 ? 0.523 10.670 7.580 1.00 80.69 93 GLN A CA 1
ATOM 706 C C . GLN A 1 93 ? 1.278 10.565 6.257 1.00 80.69 93 GLN A C 1
ATOM 708 O O . GLN A 1 93 ? 1.276 11.490 5.445 1.00 80.69 93 GLN A O 1
ATOM 713 N N . LYS A 1 94 ? 1.901 9.414 6.020 1.00 77.25 94 LYS A N 1
ATOM 714 C CA . LYS A 1 94 ? 2.672 9.162 4.810 1.00 77.25 94 LYS A CA 1
ATOM 715 C C . LYS A 1 94 ? 1.816 9.088 3.547 1.00 77.25 94 LYS A C 1
ATOM 717 O O . LYS A 1 94 ? 2.216 9.626 2.516 1.00 77.25 94 LYS A O 1
ATOM 722 N N . ILE A 1 95 ? 0.629 8.491 3.639 1.00 75.44 95 ILE A N 1
ATOM 723 C CA . ILE A 1 95 ? -0.351 8.471 2.547 1.00 75.44 95 ILE A CA 1
ATOM 724 C C . ILE A 1 95 ? -0.881 9.884 2.277 1.00 75.44 95 ILE A C 1
ATOM 726 O O . ILE A 1 95 ? -0.949 10.297 1.122 1.00 75.44 95 ILE A O 1
ATOM 730 N N . SER A 1 96 ? -1.210 10.646 3.326 1.00 71.62 96 SER A N 1
ATOM 731 C CA . SER A 1 96 ? -1.769 11.998 3.199 1.00 71.62 96 SER A CA 1
ATOM 732 C C . SER A 1 96 ? -0.795 12.995 2.569 1.00 71.62 96 SER A C 1
ATOM 734 O O . SER A 1 96 ? -1.234 13.905 1.870 1.00 71.62 96 SER A O 1
ATOM 736 N N . ILE A 1 97 ? 0.509 12.845 2.812 1.00 67.12 97 ILE A N 1
ATOM 737 C CA . ILE A 1 97 ? 1.549 13.707 2.227 1.00 67.12 97 ILE A CA 1
ATOM 738 C C . ILE A 1 97 ? 1.934 13.226 0.816 1.00 67.12 97 ILE A C 1
ATOM 740 O O . ILE A 1 97 ? 2.627 13.941 0.097 1.00 67.12 97 ILE A O 1
ATOM 744 N N . ARG A 1 98 ? 1.440 12.049 0.394 1.00 65.06 98 ARG A N 1
ATOM 745 C CA . ARG A 1 98 ? 1.797 11.387 -0.867 1.00 65.06 98 ARG A CA 1
ATOM 746 C C . ARG A 1 98 ? 3.315 11.332 -1.034 1.00 65.06 98 ARG A C 1
ATOM 748 O O . ARG A 1 98 ? 3.859 11.745 -2.048 1.00 65.06 98 ARG A O 1
ATOM 755 N N . ASP A 1 99 ? 3.975 10.881 0.029 1.00 66.19 99 ASP A N 1
ATOM 756 C CA . ASP A 1 99 ? 5.428 10.815 0.113 1.00 66.19 99 ASP A CA 1
ATOM 757 C C . ASP A 1 99 ? 5.980 9.895 -0.992 1.00 66.19 99 ASP A C 1
ATOM 759 O O . ASP A 1 99 ? 5.669 8.703 -1.018 1.00 66.19 99 ASP A O 1
ATOM 763 N N . ASP A 1 100 ? 6.817 10.442 -1.881 1.00 64.81 100 ASP A N 1
ATOM 764 C CA . ASP A 1 100 ? 7.424 9.733 -3.024 1.00 64.81 100 ASP A CA 1
ATOM 765 C C . ASP A 1 100 ? 8.334 8.556 -2.606 1.00 64.81 100 ASP A C 1
ATOM 767 O O . ASP A 1 100 ? 8.835 7.800 -3.443 1.00 64.81 100 ASP A O 1
ATOM 771 N N . THR A 1 101 ? 8.577 8.385 -1.303 1.00 66.62 101 THR A N 1
ATOM 772 C CA . THR A 1 101 ? 9.370 7.280 -0.753 1.00 66.62 101 THR A CA 1
ATOM 773 C C . THR A 1 101 ? 8.560 6.023 -0.431 1.00 66.62 101 THR A C 1
ATOM 775 O O . THR A 1 101 ? 9.161 4.994 -0.112 1.00 66.62 101 THR A O 1
ATOM 778 N N . ILE A 1 102 ? 7.223 6.065 -0.512 1.00 65.56 102 ILE A N 1
ATOM 779 C CA . ILE A 1 102 ? 6.364 4.932 -0.142 1.00 65.56 102 ILE A CA 1
ATOM 780 C C . ILE A 1 102 ? 5.621 4.382 -1.349 1.00 65.56 102 ILE A C 1
ATOM 782 O O . ILE A 1 102 ? 4.795 5.040 -1.975 1.00 65.56 102 ILE A O 1
ATOM 786 N N . TYR A 1 103 ? 5.887 3.107 -1.610 1.00 65.69 103 TYR A N 1
ATOM 787 C CA . TYR A 1 103 ? 5.264 2.337 -2.671 1.00 65.69 103 TYR A CA 1
ATOM 788 C C . TYR A 1 103 ? 4.293 1.343 -2.047 1.00 65.69 103 TYR A C 1
ATOM 790 O O . TYR A 1 103 ? 4.668 0.563 -1.170 1.00 65.69 103 TYR A O 1
ATOM 798 N N . THR A 1 104 ? 3.042 1.366 -2.498 1.00 64.00 104 THR A N 1
ATOM 799 C CA . THR A 1 104 ? 2.066 0.329 -2.162 1.00 64.00 104 THR A CA 1
ATOM 800 C C . THR A 1 104 ? 2.018 -0.714 -3.261 1.00 64.00 104 THR A C 1
ATOM 802 O O . THR A 1 104 ? 1.894 -0.400 -4.441 1.00 64.00 104 THR A O 1
ATOM 805 N N . LEU A 1 105 ? 2.117 -1.971 -2.845 1.00 64.31 105 LEU A N 1
ATOM 806 C CA . LEU A 1 105 ? 2.031 -3.141 -3.705 1.00 64.31 105 LEU A CA 1
ATOM 807 C C . LEU A 1 105 ? 0.885 -3.997 -3.179 1.00 64.31 105 LEU A C 1
ATOM 809 O O . LEU A 1 105 ? 0.829 -4.250 -1.972 1.00 64.31 105 LEU A O 1
ATOM 813 N N . THR A 1 106 ? -0.013 -4.460 -4.046 1.00 62.72 106 THR A N 1
ATOM 814 C CA . THR A 1 106 ? -0.929 -5.534 -3.643 1.00 62.72 106 THR A CA 1
ATOM 815 C C . THR A 1 106 ? -0.264 -6.868 -3.844 1.00 62.72 106 THR A C 1
ATOM 817 O O . THR A 1 106 ? 0.204 -7.175 -4.939 1.00 62.72 106 THR A O 1
ATOM 820 N N . ALA A 1 107 ? -0.292 -7.696 -2.808 1.00 59.19 107 ALA A N 1
ATOM 821 C CA . ALA A 1 107 ? -0.231 -9.122 -3.045 1.00 59.19 107 ALA A CA 1
ATOM 822 C C . ALA A 1 107 ? -1.528 -9.524 -3.761 1.00 59.19 107 ALA A C 1
ATOM 824 O O . ALA A 1 107 ? -2.603 -9.052 -3.388 1.00 59.19 107 ALA A O 1
ATOM 825 N N . ASP A 1 108 ? -1.404 -10.325 -4.814 1.00 66.19 108 ASP A N 1
ATOM 826 C CA . ASP A 1 108 ? -2.544 -10.951 -5.475 1.00 66.19 108 ASP A CA 1
ATOM 827 C C . ASP A 1 108 ? -3.065 -12.099 -4.580 1.00 66.19 108 ASP A C 1
ATOM 829 O O . ASP A 1 108 ? -3.299 -11.925 -3.380 1.00 66.19 108 ASP A O 1
ATOM 833 N N . SER A 1 109 ? -3.221 -13.303 -5.109 1.00 68.31 109 SER A N 1
ATOM 834 C CA . SER A 1 109 ? -3.621 -14.462 -4.327 1.00 68.31 109 SER A CA 1
ATOM 835 C C . SER A 1 109 ? -2.521 -14.898 -3.347 1.00 68.31 109 SER A C 1
ATOM 837 O O . SER A 1 109 ? -1.339 -14.973 -3.682 1.00 68.31 109 SER A O 1
ATOM 839 N N . PHE A 1 110 ? -2.916 -15.216 -2.112 1.00 71.25 110 PHE A N 1
ATOM 840 C CA . PHE A 1 110 ? -2.046 -15.843 -1.119 1.00 71.25 110 PHE A CA 1
ATOM 841 C C . PHE A 1 110 ? -2.655 -17.173 -0.667 1.00 71.25 110 PHE A C 1
ATOM 843 O O . PHE A 1 110 ? -3.864 -17.280 -0.456 1.00 71.25 110 PHE A O 1
ATOM 850 N N . LEU A 1 111 ? -1.820 -18.208 -0.551 1.00 81.19 111 LEU A N 1
ATOM 851 C CA . LEU A 1 111 ? -2.256 -19.512 -0.059 1.00 81.19 111 LEU A CA 1
ATOM 852 C C . LEU A 1 111 ? -2.449 -19.436 1.459 1.00 81.19 111 LEU A C 1
ATOM 854 O O . LEU A 1 111 ? -1.498 -19.164 2.190 1.00 81.19 111 LEU A O 1
ATOM 858 N N . ILE A 1 112 ? -3.661 -19.723 1.932 1.00 83.75 112 ILE A N 1
ATOM 859 C CA . ILE A 1 112 ? -3.924 -19.897 3.363 1.00 83.75 112 ILE A CA 1
ATOM 860 C C . ILE A 1 112 ? -3.565 -21.336 3.737 1.00 83.75 112 ILE A C 1
ATOM 862 O O . ILE A 1 112 ? -4.269 -22.267 3.349 1.00 83.75 112 ILE A O 1
ATOM 866 N N . ASP A 1 113 ? -2.459 -21.526 4.454 1.00 89.44 113 ASP A N 1
ATOM 867 C CA . ASP A 1 113 ? -1.936 -22.845 4.835 1.00 89.44 113 ASP A CA 1
ATOM 868 C C . ASP A 1 113 ? -1.926 -23.076 6.354 1.00 89.44 113 ASP A C 1
ATOM 870 O O . ASP A 1 113 ? -1.815 -24.213 6.816 1.00 89.44 113 ASP A O 1
ATOM 874 N N . ASN A 1 114 ? -2.094 -22.013 7.144 1.00 86.62 114 ASN A N 1
ATOM 875 C CA . ASN A 1 114 ? -2.030 -22.039 8.598 1.00 86.62 114 ASN A CA 1
ATOM 876 C C . ASN A 1 114 ? -2.952 -20.949 9.173 1.00 86.62 114 ASN A C 1
ATOM 878 O O . ASN A 1 114 ? -2.962 -19.840 8.647 1.00 86.62 114 ASN A O 1
ATOM 882 N N . PRO A 1 115 ? -3.655 -21.187 10.296 1.00 82.94 115 PRO A N 1
ATOM 883 C CA . PRO A 1 115 ? -4.376 -20.141 11.029 1.00 82.94 115 PRO A CA 1
ATOM 884 C C . PRO A 1 115 ? -3.603 -18.829 11.252 1.00 82.94 115 PRO A C 1
ATOM 886 O O . PRO A 1 115 ? -4.208 -17.763 11.284 1.00 82.94 115 PRO A O 1
ATOM 889 N N . ALA A 1 116 ? -2.274 -18.877 11.390 1.00 81.44 116 ALA A N 1
ATOM 890 C CA . ALA A 1 116 ? -1.448 -17.677 11.540 1.00 81.44 116 ALA A CA 1
ATOM 891 C C . ALA A 1 116 ? -1.374 -16.805 10.270 1.00 81.44 116 ALA A C 1
ATOM 893 O O . ALA A 1 116 ? -1.069 -15.618 10.368 1.00 81.44 116 ALA A O 1
ATOM 894 N N . ASN A 1 117 ? -1.631 -17.383 9.094 1.00 79.50 117 ASN A N 1
ATOM 895 C CA . ASN A 1 117 ? -1.618 -16.693 7.807 1.00 79.50 117 ASN A CA 1
ATOM 896 C C . ASN A 1 117 ? -3.036 -16.365 7.288 1.00 79.50 117 ASN A C 1
ATOM 898 O O . ASN A 1 117 ? -3.178 -15.745 6.234 1.00 79.50 117 ASN A O 1
ATOM 902 N N . ASP A 1 118 ? -4.080 -16.745 8.035 1.00 83.19 118 ASP A N 1
ATOM 903 C CA . ASP A 1 118 ? -5.481 -16.534 7.670 1.00 83.19 118 ASP A CA 1
ATOM 904 C C . ASP A 1 118 ? -5.932 -15.091 7.954 1.00 83.19 118 ASP A C 1
ATOM 906 O O . ASP A 1 118 ? -6.657 -14.785 8.905 1.00 83.19 118 ASP A O 1
ATOM 910 N N . ILE A 1 119 ? -5.499 -14.172 7.090 1.00 79.69 119 ILE A N 1
ATOM 911 C CA . ILE A 1 119 ? -5.928 -12.768 7.124 1.00 79.69 119 ILE A CA 1
ATOM 912 C C . ILE A 1 119 ? -7.438 -12.667 6.849 1.00 79.69 119 ILE A C 1
ATOM 914 O O . ILE A 1 119 ? -8.125 -11.824 7.428 1.00 79.69 119 ILE A O 1
ATOM 918 N N . CYS A 1 120 ? -7.987 -13.545 6.005 1.00 77.69 120 CYS A N 1
ATOM 919 C CA . CYS A 1 120 ? -9.410 -13.550 5.671 1.00 77.69 120 CYS A CA 1
ATOM 920 C C . CYS A 1 120 ? -10.290 -13.835 6.897 1.00 77.69 120 CYS A C 1
ATOM 922 O O . CYS A 1 120 ? -11.315 -13.176 7.071 1.00 77.69 120 CYS A O 1
ATOM 924 N N . GLY A 1 121 ? -9.888 -14.759 7.772 1.00 79.69 121 GLY A N 1
ATOM 925 C CA . GLY A 1 121 ? -10.559 -15.045 9.041 1.00 79.69 121 GLY A CA 1
ATOM 926 C C . GLY A 1 121 ? -10.531 -13.862 10.011 1.00 79.69 121 GLY A C 1
ATOM 927 O O . GLY A 1 121 ? -11.523 -13.591 10.692 1.00 79.69 121 GLY A O 1
ATOM 928 N N . ILE A 1 122 ? -9.441 -13.089 10.019 1.00 74.94 122 ILE A N 1
ATOM 929 C CA . ILE A 1 122 ? -9.336 -11.852 10.809 1.00 74.94 122 ILE A CA 1
ATOM 930 C C . ILE A 1 122 ? -10.305 -10.781 10.286 1.00 74.94 122 ILE A C 1
ATOM 932 O O . ILE A 1 122 ? -10.904 -10.063 11.082 1.00 74.94 122 ILE A O 1
ATOM 936 N N . LEU A 1 123 ? -10.504 -10.692 8.968 1.00 75.56 123 LEU A N 1
ATOM 937 C CA . LEU A 1 123 ? -11.412 -9.720 8.344 1.00 75.56 123 LEU A CA 1
ATOM 938 C C . LEU A 1 123 ? -12.889 -10.154 8.386 1.00 75.56 123 LEU A C 1
ATOM 940 O O . LEU A 1 123 ? -13.785 -9.313 8.469 1.00 75.56 123 LEU A O 1
ATOM 944 N N . LYS A 1 124 ? -13.174 -11.461 8.347 1.00 82.50 124 LY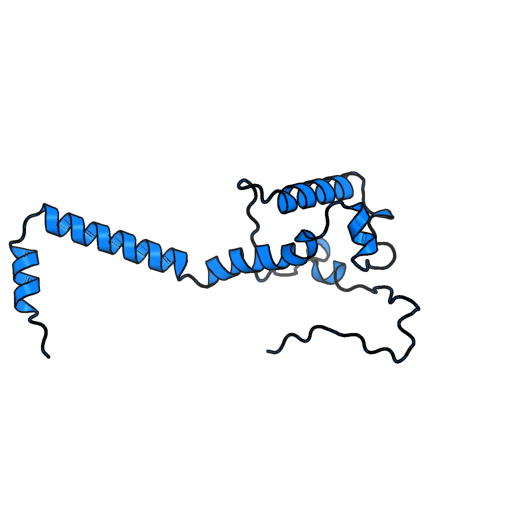S A N 1
ATOM 945 C CA . LYS A 1 124 ? -14.538 -12.008 8.381 1.00 82.50 124 LYS A CA 1
ATOM 946 C C . LYS A 1 124 ? -15.113 -11.954 9.794 1.00 82.50 124 LYS A C 1
ATOM 948 O O . LYS A 1 124 ? -15.117 -12.938 10.530 1.00 82.50 124 LYS A O 1
ATOM 953 N N . GLN A 1 125 ? -15.635 -10.791 10.161 1.00 81.94 125 GLN A N 1
ATOM 954 C CA . GLN A 1 125 ? -16.075 -10.516 11.524 1.00 81.94 125 GLN A CA 1
ATOM 955 C C . GLN A 1 125 ? -17.493 -9.956 11.597 1.00 81.94 125 GLN A C 1
ATOM 957 O O . GLN A 1 125 ? -18.137 -9.655 10.594 1.00 81.94 125 GLN A O 1
ATOM 962 N N . SER A 1 126 ? -17.995 -9.829 12.825 1.00 80.62 126 SER A N 1
ATOM 963 C CA . SER A 1 126 ? -19.275 -9.178 13.100 1.00 80.62 126 SER A CA 1
ATOM 964 C C . SER A 1 126 ? -19.075 -7.686 13.349 1.00 80.62 126 SER A C 1
ATOM 966 O O . SER A 1 126 ? -18.496 -7.288 14.364 1.00 80.62 126 SER A O 1
ATOM 968 N N . TYR A 1 127 ? -19.609 -6.868 12.448 1.00 80.44 127 TYR A N 1
ATOM 969 C CA . TYR A 1 127 ? -19.545 -5.414 12.530 1.00 80.44 127 TYR A CA 1
ATOM 970 C C . TYR A 1 127 ? -20.832 -4.855 13.145 1.00 80.44 127 TYR A C 1
ATOM 972 O O . TYR A 1 127 ? -21.930 -5.298 12.789 1.00 80.44 127 TYR A O 1
ATOM 980 N N . PRO A 1 128 ? -20.739 -3.901 14.085 1.00 76.38 128 PRO A N 1
ATOM 981 C CA . PRO A 1 128 ? -21.910 -3.224 14.599 1.00 76.38 128 PRO A CA 1
ATOM 982 C C . PRO A 1 128 ? -22.531 -2.371 13.492 1.00 76.38 128 PRO A C 1
ATOM 984 O O . PRO A 1 128 ? -21.866 -1.575 12.828 1.00 76.38 128 PRO A O 1
ATOM 987 N N . VAL A 1 129 ? -23.837 -2.538 13.333 1.00 70.44 129 VAL A N 1
ATOM 988 C CA . VAL A 1 129 ? -24.679 -1.654 12.537 1.00 70.44 129 VAL A CA 1
ATOM 989 C C . VAL A 1 129 ? -25.203 -0.577 13.480 1.00 70.44 129 VAL A C 1
ATOM 991 O O . VAL A 1 129 ? -25.699 -0.897 14.564 1.00 70.44 129 VAL A O 1
ATOM 994 N N . THR A 1 130 ? -2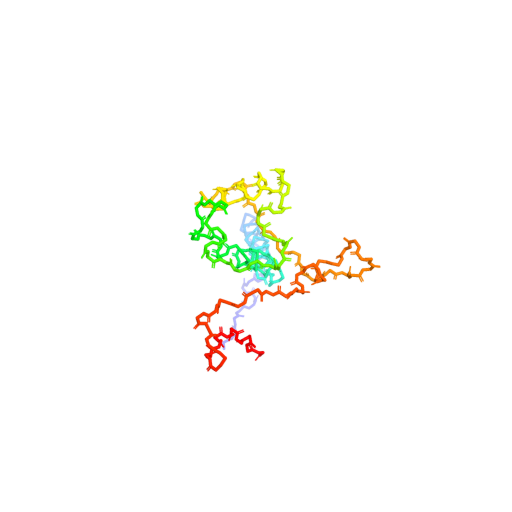5.060 0.696 13.116 1.00 62.69 130 THR A N 1
ATOM 995 C CA . THR A 1 130 ? -25.587 1.809 13.916 1.00 62.69 130 THR A CA 1
ATOM 996 C C . THR A 1 130 ? -27.093 1.651 14.121 1.00 62.69 130 THR A C 1
ATOM 998 O O . THR A 1 130 ? -27.824 1.298 13.197 1.00 62.69 130 THR A O 1
ATOM 1001 N N . LYS A 1 131 ? -27.560 1.922 15.346 1.00 54.09 131 LYS A N 1
ATOM 1002 C CA . LYS A 1 131 ? -28.955 1.710 15.774 1.00 54.09 131 LYS A CA 1
ATOM 1003 C C . LYS A 1 131 ? -29.991 2.551 15.008 1.00 54.09 131 LYS A C 1
ATOM 1005 O O . LYS A 1 131 ? -31.160 2.188 15.030 1.00 54.09 131 LYS A O 1
ATOM 1010 N N . ASP A 1 132 ? -29.569 3.602 14.302 1.00 52.03 132 ASP A N 1
ATOM 1011 C CA . ASP A 1 132 ? -30.431 4.398 13.408 1.00 52.03 132 ASP A CA 1
ATOM 1012 C C . ASP A 1 132 ? -30.669 3.743 12.040 1.00 52.03 132 ASP A C 1
ATOM 1014 O O . ASP A 1 132 ? -31.523 4.172 11.262 1.00 52.03 132 ASP A O 1
ATOM 1018 N N . SER A 1 133 ? -29.974 2.643 11.753 1.00 49.44 133 SER A N 1
ATOM 1019 C CA . SER A 1 133 ? -30.377 1.721 10.699 1.00 49.44 133 SER A CA 1
ATOM 1020 C C . SER A 1 133 ? -31.493 0.854 11.271 1.00 49.44 133 SER A C 1
ATOM 1022 O O . SER A 1 133 ? -31.259 -0.280 11.688 1.00 49.44 133 SER A O 1
ATOM 1024 N N . GLY A 1 134 ? -32.700 1.417 11.377 1.00 48.41 134 GLY A N 1
ATOM 1025 C CA . GLY A 1 134 ? -33.884 0.657 11.768 1.00 48.41 134 GLY A CA 1
ATOM 1026 C C . GLY A 1 134 ? -33.932 -0.664 11.001 1.00 48.41 134 GLY A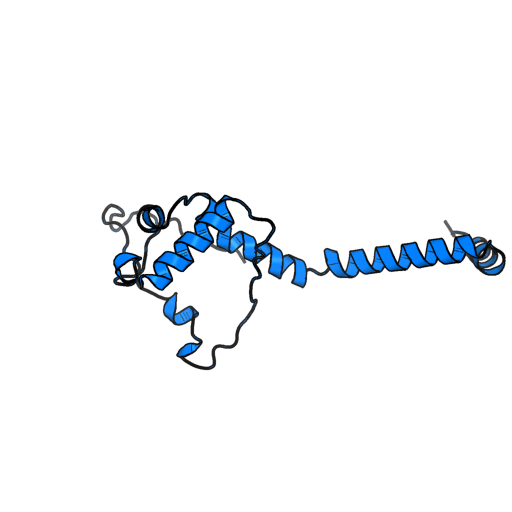 C 1
ATOM 1027 O O . GLY A 1 134 ? -33.525 -0.729 9.842 1.00 48.41 134 GLY A O 1
ATOM 1028 N N . VAL A 1 135 ? -34.379 -1.740 11.644 1.00 48.69 135 VAL A N 1
ATOM 1029 C CA . VAL A 1 135 ? -34.621 -3.020 10.965 1.00 48.69 135 VAL A CA 1
ATOM 1030 C C . VAL A 1 135 ? -35.586 -2.741 9.800 1.00 48.69 135 VAL A C 1
ATOM 1032 O O . VAL A 1 135 ? -36.755 -2.456 10.034 1.00 48.69 135 VAL A O 1
ATOM 1035 N N . GLY A 1 136 ? -35.071 -2.719 8.563 1.00 52.31 136 GLY A N 1
ATOM 1036 C CA . GLY A 1 136 ? -35.785 -2.240 7.365 1.00 52.31 136 GLY A CA 1
ATOM 1037 C C . GLY A 1 136 ? -35.113 -1.087 6.595 1.00 52.31 136 GLY A C 1
ATOM 1038 O O . GLY A 1 136 ? -35.524 -0.794 5.474 1.00 52.31 136 GLY A O 1
ATOM 1039 N N . SER A 1 137 ? -34.065 -0.456 7.132 1.00 54.19 137 SER A N 1
ATOM 1040 C CA . SER A 1 137 ? -33.252 0.526 6.406 1.00 54.19 137 SER A CA 1
ATOM 1041 C C . SER A 1 137 ? -32.320 -0.178 5.424 1.00 54.19 137 SER A C 1
ATOM 1043 O O . SER A 1 137 ? -31.518 -1.035 5.797 1.00 54.19 137 SER A O 1
ATOM 1045 N N . TYR A 1 138 ? -32.430 0.197 4.152 1.00 52.38 138 TYR A N 1
ATOM 1046 C CA . TYR A 1 138 ? -31.619 -0.337 3.065 1.00 52.38 138 TYR A CA 1
ATOM 1047 C C . TYR A 1 138 ? -30.134 -0.062 3.317 1.00 52.38 138 TYR A C 1
ATOM 1049 O O . TYR A 1 138 ? -29.677 1.079 3.230 1.00 52.38 138 TYR A O 1
ATOM 1057 N N . MET A 1 139 ? -29.361 -1.113 3.590 1.00 52.84 139 MET A N 1
ATOM 1058 C CA . MET A 1 139 ? -27.910 -1.028 3.491 1.00 52.84 139 MET A CA 1
ATOM 1059 C C . MET A 1 139 ? -27.525 -0.933 2.021 1.00 52.84 139 MET A C 1
ATOM 1061 O O . MET A 1 139 ? -27.789 -1.848 1.241 1.00 52.84 139 MET A O 1
ATOM 1065 N N . LYS A 1 140 ? -26.879 0.170 1.636 1.00 47.50 140 LYS A N 1
ATOM 1066 C CA . LYS A 1 140 ? -26.214 0.263 0.336 1.00 47.50 140 LYS A CA 1
ATOM 1067 C C . LYS A 1 140 ? -24.923 -0.544 0.404 1.00 47.50 140 LYS A C 1
ATOM 1069 O O . LYS A 1 140 ? -23.864 -0.013 0.717 1.00 47.50 140 LYS A O 1
ATOM 1074 N N . LEU A 1 141 ? -25.036 -1.841 0.151 1.00 51.38 141 LEU A N 1
ATOM 1075 C CA . LEU A 1 141 ? -23.879 -2.683 -0.113 1.00 51.38 141 LEU A CA 1
ATOM 1076 C C . LEU A 1 141 ? -23.395 -2.366 -1.530 1.00 51.38 141 LEU A C 1
ATOM 1078 O O . LEU A 1 141 ? -24.185 -2.382 -2.476 1.00 51.38 141 LEU A O 1
ATOM 1082 N N . GLY A 1 142 ? -22.112 -2.037 -1.674 1.00 39.78 142 GLY A N 1
ATOM 1083 C CA . GLY A 1 142 ? -21.482 -1.973 -2.986 1.00 39.78 142 GLY A CA 1
ATOM 1084 C C . GLY A 1 142 ? -21.490 -3.374 -3.582 1.00 39.78 142 GLY A C 1
ATOM 1085 O O . GLY A 1 142 ? -20.812 -4.261 -3.071 1.00 39.78 142 GLY A O 1
ATOM 1086 N N . VAL A 1 143 ? -22.302 -3.593 -4.612 1.00 37.28 143 VAL A N 1
ATOM 1087 C CA . VAL A 1 143 ? -22.316 -4.863 -5.339 1.00 37.28 143 VAL A CA 1
ATOM 1088 C C . VAL A 1 143 ? -21.204 -4.783 -6.375 1.00 37.28 143 VAL A C 1
ATOM 1090 O O . VAL A 1 143 ? -21.270 -3.949 -7.279 1.00 37.28 143 VAL A O 1
ATOM 1093 N N . ILE A 1 144 ? -20.169 -5.609 -6.223 1.00 36.91 144 ILE A N 1
ATOM 1094 C CA . ILE A 1 144 ? -19.208 -5.842 -7.302 1.00 36.91 144 ILE A CA 1
ATOM 1095 C C . ILE A 1 144 ? -19.992 -6.598 -8.372 1.00 36.91 144 ILE A C 1
ATOM 1097 O O . ILE A 1 144 ? -20.566 -7.650 -8.097 1.00 36.91 144 ILE A O 1
ATOM 1101 N N . LYS A 1 145 ? -20.127 -5.992 -9.548 1.00 32.19 145 LYS A N 1
ATOM 1102 C CA . LYS A 1 145 ? -20.759 -6.631 -10.694 1.00 32.19 145 LYS A CA 1
ATOM 1103 C C . LYS A 1 145 ? -19.657 -7.373 -11.439 1.00 32.19 145 LYS A C 1
ATOM 1105 O O . LYS A 1 145 ? -18.741 -6.709 -11.919 1.00 32.19 145 LYS A O 1
ATOM 1110 N N . ASP A 1 146 ? -19.754 -8.700 -11.451 1.00 37.03 146 ASP A N 1
ATOM 1111 C CA . ASP A 1 146 ? -18.923 -9.575 -12.286 1.00 37.03 146 ASP A CA 1
ATOM 1112 C C . ASP A 1 146 ? -19.024 -9.190 -13.774 1.00 37.03 146 ASP A C 1
ATOM 1114 O O . ASP A 1 146 ? -20.135 -8.794 -14.220 1.00 37.03 146 ASP A O 1
#